Protein AF-M7WR81-F1 (afdb_monomer_lite)

Secondary structure (DSSP, 8-state):
---------------------PPPP------TT-----TTTTTTS-GGGG-PPP-TT--SHHHHHHTT-SS-GGGHHHH-SHHHHHH--TTHHHHTT--HHHHHHHHHHHHHHHTT--HHHH--PPPPPPSS-SSSTTEETTEE---

pLDDT: mean 78.16, std 17.4, range [37.59, 96.06]

Structure (mmCIF, N/CA/C/O backbone):
data_AF-M7WR81-F1
#
_entry.id   AF-M7WR81-F1
#
loop_
_atom_site.group_PDB
_atom_site.id
_atom_site.type_symbol
_atom_site.label_atom_id
_atom_site.label_alt_id
_atom_site.label_comp_id
_atom_site.label_asym_id
_atom_site.label_entity_id
_atom_site.label_seq_id
_atom_site.pdbx_PDB_ins_code
_atom_site.Cartn_x
_atom_site.Cartn_y
_atom_site.Cartn_z
_atom_site.occupancy
_atom_site.B_iso_or_equiv
_atom_site.auth_seq_id
_atom_site.auth_comp_id
_atom_site.auth_asym_id
_atom_site.auth_atom_id
_atom_site.pdbx_PDB_model_num
ATOM 1 N N . MET A 1 1 ? -76.297 39.754 9.893 1.00 45.72 1 MET A N 1
ATOM 2 C CA . MET A 1 1 ? -74.830 39.954 9.851 1.00 45.72 1 MET A CA 1
ATOM 3 C C . MET A 1 1 ? -74.525 40.780 8.614 1.00 45.72 1 MET A C 1
ATOM 5 O O . MET A 1 1 ? -74.555 40.266 7.505 1.00 45.72 1 MET A O 1
ATOM 9 N N . ASN A 1 2 ? -74.408 42.090 8.825 1.00 42.16 2 ASN A N 1
ATOM 10 C CA . ASN A 1 2 ? -74.447 43.131 7.801 1.00 42.16 2 ASN A CA 1
ATOM 11 C C . ASN A 1 2 ? -73.058 43.351 7.190 1.00 42.16 2 ASN A C 1
ATOM 13 O O . ASN A 1 2 ? -72.108 43.614 7.925 1.00 42.16 2 ASN A O 1
ATOM 17 N N . ARG A 1 3 ? -72.946 43.299 5.857 1.00 43.62 3 ARG A N 1
ATOM 18 C CA . ARG A 1 3 ? -71.785 43.834 5.133 1.00 43.62 3 ARG A CA 1
ATOM 19 C C . ARG A 1 3 ? -72.007 45.325 4.898 1.00 43.62 3 ARG A C 1
ATOM 21 O O . ARG A 1 3 ? -72.773 45.712 4.024 1.00 43.62 3 ARG A O 1
ATOM 28 N N . LEU A 1 4 ? -71.338 46.142 5.701 1.00 48.16 4 LEU A N 1
ATOM 29 C CA . LEU A 1 4 ? -71.116 47.558 5.435 1.00 48.16 4 LEU A CA 1
ATOM 30 C C . LEU A 1 4 ? -69.703 47.704 4.870 1.00 48.16 4 LEU A C 1
ATOM 32 O O . LEU A 1 4 ? -68.773 47.231 5.515 1.00 48.16 4 LEU A O 1
ATOM 36 N N . GLN A 1 5 ? -69.552 48.363 3.717 1.00 54.19 5 GLN A N 1
ATOM 37 C CA . GLN A 1 5 ? -68.577 49.449 3.510 1.00 54.19 5 GLN A CA 1
ATOM 38 C C . GLN A 1 5 ? -68.619 49.985 2.067 1.00 54.19 5 GLN A C 1
ATOM 40 O O . GLN A 1 5 ? -68.142 49.357 1.132 1.00 54.19 5 GLN A O 1
ATOM 45 N N . ALA A 1 6 ? -69.293 51.132 1.967 1.00 53.34 6 ALA A N 1
ATOM 46 C CA . ALA A 1 6 ? -68.884 52.441 1.445 1.00 53.34 6 ALA A CA 1
ATOM 47 C C . ALA A 1 6 ? -68.219 52.644 0.055 1.00 53.34 6 ALA A C 1
ATOM 49 O O . ALA A 1 6 ? -67.469 51.798 -0.423 1.00 53.34 6 ALA A O 1
ATOM 50 N N . PRO A 1 7 ? -68.457 53.825 -0.568 1.00 61.62 7 PRO A N 1
ATOM 51 C CA . PRO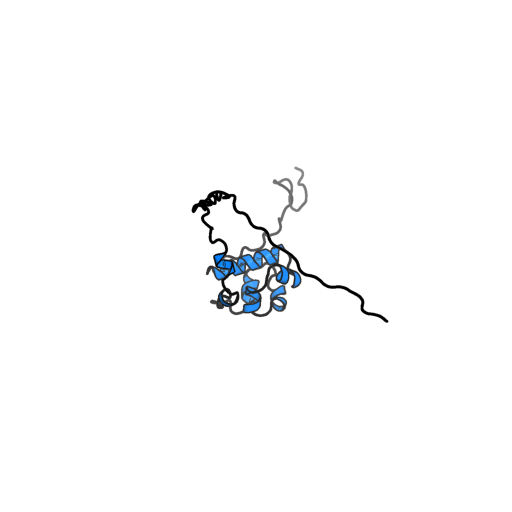 A 1 7 ? -68.147 54.129 -1.964 1.00 61.62 7 PRO A CA 1
ATOM 52 C C . PRO A 1 7 ? -67.068 55.226 -2.145 1.00 61.62 7 PRO A C 1
ATOM 54 O O . PRO A 1 7 ? -66.532 55.770 -1.184 1.00 61.62 7 PRO A O 1
ATOM 57 N N . CYS A 1 8 ? -66.886 55.607 -3.415 1.00 37.59 8 CYS A N 1
ATOM 58 C CA . CYS A 1 8 ? -66.440 56.912 -3.926 1.00 37.59 8 CYS A CA 1
ATOM 59 C C . CYS A 1 8 ? -64.966 57.089 -4.339 1.00 37.59 8 CYS A C 1
ATOM 61 O O . CYS A 1 8 ? -64.032 57.188 -3.552 1.00 37.59 8 CYS A O 1
ATOM 63 N N . THR A 1 9 ? -64.845 57.240 -5.658 1.00 52.03 9 THR A N 1
ATOM 64 C CA . THR A 1 9 ? -63.852 57.965 -6.458 1.00 52.03 9 THR A CA 1
ATOM 65 C C . THR A 1 9 ? -63.487 59.349 -5.908 1.00 52.03 9 THR A C 1
ATOM 67 O O . THR A 1 9 ? -64.377 60.014 -5.387 1.00 52.03 9 THR A O 1
ATOM 70 N N . CYS A 1 10 ? -62.255 59.829 -6.161 1.00 38.47 10 CYS A N 1
ATOM 71 C CA . CYS A 1 10 ? -61.965 61.112 -6.841 1.00 38.47 10 CYS A CA 1
ATOM 72 C C . CYS A 1 10 ? -60.454 61.462 -6.921 1.00 38.47 10 CYS A C 1
ATOM 74 O O . CYS A 1 10 ? -59.745 61.442 -5.926 1.00 38.47 10 CYS A O 1
ATOM 76 N N . LEU A 1 11 ? -60.062 61.897 -8.130 1.00 48.34 11 LEU A N 1
ATOM 77 C CA . LEU A 1 11 ? -59.127 62.981 -8.505 1.00 48.34 11 LEU A CA 1
ATOM 78 C C . LEU A 1 11 ? -57.583 62.905 -8.328 1.00 48.34 11 LEU A C 1
ATOM 80 O O . LEU A 1 11 ? -57.024 63.137 -7.266 1.00 48.34 11 LEU A O 1
ATOM 84 N N . ARG A 1 12 ? -56.924 62.750 -9.495 1.00 45.72 12 ARG A N 1
ATOM 85 C CA . ARG A 1 12 ? -55.932 63.635 -10.177 1.00 45.72 12 ARG A CA 1
ATOM 86 C C . ARG A 1 12 ? -55.051 64.620 -9.373 1.00 45.72 12 ARG A C 1
ATOM 88 O O . ARG A 1 12 ? -55.576 65.559 -8.794 1.00 45.72 12 ARG A O 1
ATOM 95 N N . ALA A 1 13 ? -53.734 64.565 -9.640 1.00 44.75 13 ALA A N 1
ATOM 96 C CA . ALA A 1 13 ? -52.881 65.610 -10.276 1.00 44.75 13 ALA A CA 1
ATOM 97 C C . ALA A 1 13 ? -51.399 65.139 -10.231 1.00 44.75 13 ALA A C 1
ATOM 99 O O . ALA A 1 13 ? -50.909 64.782 -9.170 1.00 44.75 13 ALA A O 1
ATOM 100 N N . ALA A 1 14 ? -50.728 64.828 -11.347 1.00 48.81 14 ALA A N 1
ATOM 101 C CA . ALA A 1 14 ? -49.929 65.715 -12.212 1.00 48.81 14 ALA A CA 1
ATOM 102 C C . ALA A 1 14 ? -48.738 66.428 -11.520 1.00 48.81 14 ALA A C 1
ATOM 104 O O . ALA A 1 14 ? -48.961 67.380 -10.785 1.00 48.81 14 ALA A O 1
ATOM 105 N N . LEU A 1 15 ? -47.494 66.009 -11.833 1.00 51.34 15 LEU A N 1
ATOM 106 C CA . LEU A 1 15 ? -46.372 66.817 -12.377 1.00 51.34 15 LEU A CA 1
ATOM 107 C C . LEU A 1 15 ? -44.989 66.149 -12.153 1.00 51.34 15 LEU A C 1
ATOM 109 O O . LEU A 1 15 ? -44.693 65.564 -11.119 1.00 51.34 15 LEU A O 1
ATOM 113 N N . THR A 1 16 ? -44.180 66.226 -13.208 1.00 57.72 16 THR A N 1
ATOM 114 C CA . THR A 1 16 ? -42.830 65.689 -13.492 1.00 57.72 16 THR A CA 1
ATOM 115 C C . THR A 1 16 ? -41.690 66.441 -12.756 1.00 57.72 16 THR A C 1
ATOM 117 O O . THR A 1 16 ? -41.976 67.403 -12.054 1.00 57.72 16 THR A O 1
ATOM 120 N N . PRO A 1 17 ? -40.393 66.259 -13.098 1.00 55.00 17 PRO A N 1
ATOM 121 C CA . PRO A 1 17 ? -39.523 65.076 -13.043 1.00 55.00 17 PRO A CA 1
ATOM 122 C C . PRO A 1 17 ? -38.233 65.380 -12.229 1.00 55.00 17 PRO A C 1
ATOM 124 O O . PRO A 1 17 ? -37.890 66.536 -11.987 1.00 55.00 17 PRO A O 1
ATOM 127 N N . ARG A 1 18 ? -37.414 64.379 -11.877 1.00 46.91 18 ARG A N 1
ATOM 128 C CA . ARG A 1 18 ? -35.996 64.653 -11.572 1.00 46.91 18 ARG A CA 1
ATOM 129 C C . ARG A 1 18 ? -35.113 63.512 -12.051 1.00 46.91 18 ARG A C 1
ATOM 131 O O . ARG A 1 18 ? -35.120 62.420 -11.496 1.00 46.91 18 ARG A O 1
ATOM 138 N N . ALA A 1 19 ? -34.394 63.805 -13.130 1.00 56.12 19 ALA A N 1
ATOM 139 C CA . ALA A 1 19 ? -33.379 62.965 -13.733 1.00 56.12 19 ALA A CA 1
ATOM 140 C C . ALA A 1 19 ? -32.357 62.521 -12.675 1.00 56.12 19 ALA A C 1
ATOM 142 O O . ALA A 1 19 ? -31.547 63.317 -12.199 1.00 56.12 19 ALA A O 1
ATOM 143 N N . ALA A 1 20 ? -32.410 61.245 -12.301 1.00 54.06 20 ALA A N 1
ATOM 144 C CA . ALA A 1 20 ? -31.333 60.593 -11.582 1.00 54.06 20 ALA A CA 1
ATOM 145 C C . ALA A 1 20 ? -30.300 60.161 -12.624 1.00 54.06 20 ALA A C 1
ATOM 147 O O . ALA A 1 20 ? -30.503 59.194 -13.357 1.00 54.06 20 ALA A O 1
ATOM 148 N N . LEU A 1 21 ? -29.214 60.925 -12.722 1.00 56.66 21 LEU A N 1
ATOM 149 C CA . LEU A 1 21 ? -28.023 60.533 -13.464 1.00 56.66 21 LEU A CA 1
ATOM 150 C C . LEU A 1 21 ? -27.560 59.172 -12.933 1.00 56.66 21 LEU A C 1
ATOM 152 O O . LEU A 1 21 ? -27.126 59.046 -11.786 1.00 56.66 21 LEU A O 1
ATOM 156 N N . ALA A 1 22 ? -27.713 58.146 -13.766 1.00 55.66 22 ALA A N 1
ATOM 157 C CA . ALA A 1 22 ? -27.217 56.812 -13.500 1.00 55.66 22 ALA A CA 1
ATOM 158 C C . ALA A 1 22 ? -25.697 56.883 -13.307 1.00 55.66 22 ALA A C 1
ATOM 160 O O . ALA A 1 22 ? -24.960 57.312 -14.196 1.00 55.66 22 ALA A O 1
ATOM 161 N N . ARG A 1 23 ? -25.232 56.471 -12.123 1.00 58.25 23 ARG A N 1
ATOM 162 C CA . ARG A 1 23 ? -23.811 56.218 -11.864 1.00 58.25 23 ARG A CA 1
ATOM 163 C C . ARG A 1 23 ? -23.343 55.191 -12.901 1.00 58.25 23 ARG A C 1
ATOM 165 O O . ARG A 1 23 ? -23.988 54.143 -12.998 1.00 58.25 23 ARG A O 1
ATOM 172 N N . PRO A 1 24 ? -22.265 55.440 -13.661 1.00 55.47 24 PRO A N 1
ATOM 173 C CA . PRO A 1 24 ? -21.724 54.411 -14.528 1.00 55.47 24 PRO A CA 1
ATOM 174 C C . PRO A 1 24 ? -21.333 53.225 -13.647 1.00 55.47 24 PRO A C 1
ATOM 176 O O . PRO A 1 24 ? -20.616 53.379 -12.654 1.00 55.47 24 PRO A O 1
ATOM 179 N N . ALA A 1 25 ? -21.875 52.055 -13.982 1.00 58.88 25 ALA A N 1
ATOM 180 C CA . ALA A 1 25 ? -21.467 50.795 -13.397 1.00 58.88 25 ALA A CA 1
ATOM 181 C C . ALA A 1 25 ? -19.945 50.706 -13.523 1.00 58.88 25 ALA A C 1
ATOM 183 O O . ALA A 1 25 ? -19.407 50.747 -14.630 1.00 58.88 25 ALA A O 1
ATOM 184 N N . ALA A 1 26 ? -19.251 50.642 -12.387 1.00 55.44 26 ALA A N 1
ATOM 185 C CA . ALA A 1 26 ? -17.837 50.331 -12.372 1.00 55.44 26 ALA A CA 1
ATOM 186 C C . ALA A 1 26 ? -17.675 48.977 -13.070 1.00 55.44 26 ALA A C 1
ATOM 188 O O . ALA A 1 26 ? -18.078 47.944 -12.533 1.00 55.44 26 ALA A O 1
ATOM 189 N N . ALA A 1 27 ? -17.155 48.998 -14.296 1.00 57.25 27 ALA A N 1
ATOM 190 C CA . ALA A 1 27 ? -16.755 47.801 -15.001 1.00 57.25 27 ALA A CA 1
ATOM 191 C C . ALA A 1 27 ? -15.727 47.097 -14.113 1.00 57.25 27 ALA A C 1
ATOM 193 O O . ALA A 1 27 ? -14.615 47.587 -13.914 1.00 57.25 27 ALA A O 1
ATOM 194 N N . SER A 1 28 ? -16.139 45.982 -13.511 1.00 57.88 28 SER A N 1
ATOM 195 C CA . SER A 1 28 ? -15.236 45.083 -12.814 1.00 57.88 28 SER A CA 1
ATOM 196 C C . SER A 1 28 ? -14.269 44.557 -13.866 1.00 57.88 28 SER A C 1
ATOM 198 O O . SER A 1 28 ? -14.629 43.729 -14.701 1.00 57.88 28 SER A O 1
ATOM 200 N N . ILE A 1 29 ? -13.058 45.111 -13.881 1.00 56.69 29 ILE A N 1
ATOM 201 C CA . ILE A 1 29 ? -11.953 44.610 -14.687 1.00 56.69 29 ILE A CA 1
ATOM 202 C C . ILE A 1 29 ? -11.588 43.270 -14.052 1.00 56.69 29 ILE A C 1
ATOM 204 O O . ILE A 1 29 ? -10.794 43.197 -13.114 1.00 56.69 29 ILE A O 1
ATOM 208 N N . ALA A 1 30 ? -12.269 42.212 -14.493 1.00 60.09 30 ALA A N 1
ATOM 209 C CA . ALA A 1 30 ? -11.964 40.848 -14.119 1.00 60.09 30 ALA A CA 1
ATOM 210 C C . ALA A 1 30 ? -10.525 40.584 -14.557 1.00 60.09 30 ALA A C 1
ATOM 212 O O . ALA A 1 30 ? -10.229 40.453 -15.741 1.00 60.09 30 ALA A O 1
ATOM 213 N N . ASN A 1 31 ? -9.624 40.596 -13.581 1.00 59.47 31 ASN A N 1
ATOM 214 C CA . ASN A 1 31 ? -8.202 40.427 -13.792 1.00 59.47 31 ASN A CA 1
ATOM 215 C C . ASN A 1 31 ? -7.983 39.029 -14.412 1.00 59.47 31 ASN A C 1
ATOM 217 O O . ASN A 1 31 ? -8.231 38.030 -13.727 1.00 59.47 31 ASN A O 1
ATOM 221 N N . PRO A 1 32 ? -7.532 38.900 -15.677 1.00 55.62 32 PRO A N 1
ATOM 222 C CA . PRO A 1 32 ? -7.398 37.603 -16.354 1.00 55.62 32 PRO A CA 1
ATOM 223 C C . PRO A 1 32 ? -6.246 36.756 -15.787 1.00 55.62 32 PRO A C 1
ATOM 225 O O . PRO A 1 32 ? -5.939 35.677 -16.288 1.00 55.62 32 PRO A O 1
ATOM 228 N N . TRP A 1 33 ? -5.605 37.236 -14.720 1.00 58.62 33 TRP A N 1
ATOM 229 C CA . TRP A 1 33 ? -4.439 36.634 -14.097 1.00 58.62 33 TRP A CA 1
ATOM 230 C C . TRP A 1 33 ? -4.750 35.774 -12.867 1.00 58.62 33 TRP A C 1
ATOM 232 O O . TRP A 1 33 ? -3.844 35.339 -12.161 1.00 58.62 33 TRP A O 1
ATOM 242 N N . ILE A 1 34 ? -6.017 35.432 -12.629 1.00 60.31 34 ILE A N 1
ATOM 243 C CA . ILE A 1 34 ? -6.322 34.234 -11.841 1.00 60.31 34 ILE A CA 1
ATOM 244 C C . ILE A 1 34 ? -6.315 33.065 -12.820 1.00 60.31 34 ILE A C 1
ATOM 246 O O . ILE A 1 34 ? -7.351 32.591 -13.283 1.00 60.31 34 ILE A O 1
ATOM 250 N N . SER A 1 35 ? -5.103 32.619 -13.152 1.00 61.69 35 SER A N 1
ATOM 251 C CA . SER A 1 35 ? -4.877 31.317 -13.765 1.00 61.69 35 SER A CA 1
ATOM 252 C C . SER A 1 35 ? -5.504 30.273 -12.841 1.00 61.69 35 SER A C 1
ATOM 254 O O . SER A 1 35 ? -4.942 29.919 -11.799 1.00 61.69 35 SER A O 1
ATOM 256 N N . ARG A 1 36 ? -6.726 29.833 -13.170 1.00 60.16 36 ARG A N 1
ATOM 257 C CA . ARG A 1 36 ? -7.360 28.679 -12.535 1.00 60.16 36 ARG A CA 1
ATOM 258 C C . ARG A 1 36 ? -6.457 27.492 -12.835 1.00 60.16 36 ARG A C 1
ATOM 260 O O . ARG A 1 36 ? -6.570 26.879 -13.891 1.00 60.16 36 ARG A O 1
ATOM 267 N N . ARG A 1 37 ? -5.533 27.174 -11.925 1.00 58.81 37 ARG A N 1
ATOM 268 C CA . ARG A 1 37 ? -4.790 25.916 -11.993 1.00 58.81 37 ARG A CA 1
ATOM 269 C C . ARG A 1 37 ? -5.837 24.807 -12.026 1.00 58.81 37 ARG A C 1
ATOM 271 O O . ARG A 1 37 ? -6.574 24.631 -11.057 1.00 58.81 37 ARG A O 1
ATOM 278 N N . ALA A 1 38 ? -5.924 24.082 -13.135 1.00 59.28 38 ALA A N 1
ATOM 279 C CA . ALA A 1 38 ? -6.811 22.936 -13.301 1.00 59.28 38 ALA A CA 1
ATOM 280 C C . ALA A 1 38 ? -6.306 21.731 -12.480 1.00 59.28 38 ALA A C 1
ATOM 282 O O . ALA A 1 38 ? -6.080 20.647 -13.005 1.00 59.28 38 ALA A O 1
ATOM 283 N N . LEU A 1 39 ? -6.109 21.911 -11.171 1.00 55.66 39 LEU A N 1
ATOM 284 C CA . LEU A 1 39 ? -5.617 20.876 -10.253 1.00 55.66 39 LEU A CA 1
ATOM 285 C C . LEU A 1 39 ? -6.685 19.818 -9.929 1.00 55.66 39 LEU A C 1
ATOM 287 O O . LEU A 1 39 ? -6.380 18.824 -9.282 1.00 55.66 39 LEU A O 1
ATOM 291 N N . HIS A 1 40 ? -7.920 19.999 -10.406 1.00 54.38 40 HIS A N 1
ATOM 292 C CA . HIS A 1 40 ? -9.033 19.072 -10.185 1.00 54.38 40 HIS A CA 1
ATOM 293 C C . HIS A 1 40 ? -9.417 18.241 -11.420 1.00 54.38 40 HIS A C 1
ATOM 295 O O . HIS A 1 40 ? -10.378 17.480 -11.353 1.00 54.38 40 HIS A O 1
ATOM 301 N N . ALA A 1 41 ? -8.665 18.314 -12.526 1.00 54.66 41 ALA A N 1
ATOM 302 C CA . ALA A 1 41 ? -8.971 17.548 -13.742 1.00 54.66 41 ALA A CA 1
ATOM 303 C C . ALA A 1 41 ? -8.950 16.018 -13.526 1.00 54.66 41 ALA A C 1
ATOM 305 O O . ALA A 1 41 ? -9.685 15.291 -14.182 1.00 54.66 41 ALA A O 1
ATOM 306 N N . GLN A 1 42 ? -8.162 15.516 -12.569 1.00 56.34 42 GLN A N 1
ATOM 307 C CA . GLN A 1 42 ? -8.146 14.086 -12.236 1.00 56.34 42 GLN A CA 1
ATOM 308 C C . GLN A 1 42 ? -9.347 13.643 -11.389 1.00 56.34 42 GLN A C 1
ATOM 310 O O . GLN A 1 42 ? -9.670 12.459 -11.370 1.00 56.34 42 GLN A O 1
ATOM 315 N N . ALA A 1 43 ? -10.029 14.568 -10.705 1.00 57.84 43 ALA A N 1
ATOM 316 C CA . ALA A 1 43 ? -11.189 14.243 -9.880 1.00 57.84 43 ALA A CA 1
ATOM 317 C C . ALA A 1 43 ? -12.447 13.960 -10.719 1.00 57.84 43 ALA A C 1
ATOM 319 O O . ALA A 1 43 ? -13.301 13.208 -10.261 1.00 57.84 43 ALA A O 1
ATOM 320 N N . SER A 1 44 ? -12.537 14.497 -11.943 1.00 61.41 44 SER A N 1
ATOM 321 C CA . SER A 1 44 ? -13.683 14.300 -12.843 1.00 61.41 44 SER A CA 1
ATOM 322 C C . SER A 1 44 ? -13.624 13.013 -13.672 1.00 61.41 44 SER A C 1
ATOM 324 O O . SER A 1 44 ? -14.587 12.698 -14.366 1.00 61.41 44 SER A O 1
ATOM 326 N N . VAL A 1 45 ? -12.521 12.255 -13.618 1.00 65.94 45 VAL A N 1
ATOM 327 C CA . VAL A 1 45 ? -12.432 10.965 -14.316 1.00 65.94 45 VAL A CA 1
ATOM 328 C C . VAL A 1 45 ? -13.301 9.946 -13.567 1.00 65.94 45 VAL A C 1
ATOM 330 O O . VAL A 1 45 ? -13.039 9.739 -12.374 1.00 65.94 45 VAL A O 1
ATOM 333 N N . PRO A 1 46 ? -14.299 9.310 -14.217 1.00 66.06 46 PRO A N 1
ATOM 334 C CA . PRO A 1 46 ? -15.153 8.310 -13.576 1.00 66.06 46 PRO A CA 1
ATOM 335 C C . PRO A 1 46 ? -14.309 7.158 -13.018 1.00 66.06 46 PRO A C 1
ATOM 337 O O . PRO A 1 46 ? -13.291 6.794 -13.612 1.00 66.06 46 PRO A O 1
ATOM 340 N N . HIS A 1 47 ? -14.696 6.621 -11.857 1.00 63.34 47 HIS A N 1
ATOM 341 C CA . HIS A 1 47 ? -13.881 5.649 -11.114 1.00 63.34 47 HIS A CA 1
ATOM 342 C C . HIS A 1 47 ? -13.604 4.372 -11.921 1.00 63.34 47 HIS A C 1
ATOM 344 O O . HIS A 1 47 ? -12.512 3.822 -11.816 1.00 63.34 47 HIS A O 1
ATOM 350 N N . GLU A 1 48 ? -14.535 3.974 -12.788 1.00 66.50 48 GLU A N 1
ATOM 351 C CA . GLU A 1 48 ? -14.418 2.834 -13.705 1.00 66.50 48 GLU A CA 1
ATOM 352 C C . GLU A 1 48 ? -13.187 2.957 -14.612 1.00 66.50 48 GLU A C 1
ATOM 354 O O . GLU A 1 48 ? -12.410 2.021 -14.757 1.00 66.50 48 GLU A O 1
ATOM 359 N N . ARG A 1 49 ? -12.909 4.162 -15.131 1.00 64.88 49 ARG A N 1
ATOM 360 C CA . ARG A 1 49 ? -11.718 4.426 -15.959 1.00 64.88 49 ARG A CA 1
ATOM 361 C C . ARG A 1 49 ? -10.413 4.454 -15.158 1.00 64.88 49 ARG A C 1
ATOM 363 O O . ARG A 1 49 ? -9.343 4.591 -15.745 1.00 64.88 49 ARG A O 1
ATOM 370 N N . ARG A 1 50 ? -10.478 4.388 -13.824 1.00 76.75 50 ARG A N 1
ATOM 371 C CA . ARG A 1 50 ? -9.304 4.359 -12.935 1.00 76.75 50 ARG A CA 1
ATOM 372 C C . ARG A 1 50 ? -8.922 2.947 -12.510 1.00 76.75 50 ARG A C 1
ATOM 374 O O . ARG A 1 50 ? -7.917 2.810 -11.802 1.00 76.75 50 ARG A O 1
ATOM 381 N N . VAL A 1 51 ? -9.712 1.934 -12.865 1.00 90.06 51 VAL A N 1
ATOM 382 C CA . VAL A 1 51 ? -9.387 0.537 -12.583 1.00 90.06 51 VAL A CA 1
ATOM 383 C C . VAL A 1 51 ? -8.470 0.039 -13.703 1.00 90.06 51 VAL A C 1
ATOM 385 O O . VAL A 1 51 ? -8.892 -0.038 -14.853 1.00 90.06 51 VAL A O 1
ATOM 388 N N . PRO A 1 52 ? -7.188 -0.229 -13.410 1.00 90.25 52 PRO A N 1
ATOM 389 C CA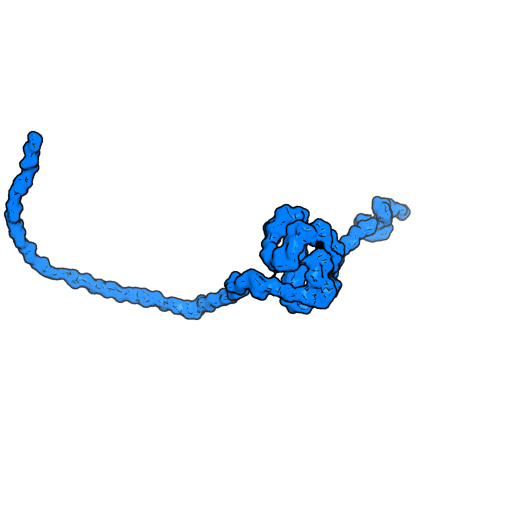 . PRO A 1 52 ? -6.272 -0.764 -14.402 1.00 90.25 52 PRO A CA 1
ATOM 390 C C . PRO A 1 52 ? -6.560 -2.245 -14.643 1.00 90.25 52 PRO A C 1
ATOM 392 O O . PRO A 1 52 ? -6.889 -2.982 -13.710 1.00 90.25 52 PRO A O 1
ATOM 395 N N . GLU A 1 53 ? -6.345 -2.697 -15.874 1.00 90.06 53 GLU A N 1
ATOM 396 C CA . GLU A 1 53 ? -6.402 -4.122 -16.186 1.00 90.06 53 GLU A CA 1
ATOM 397 C C . GLU A 1 53 ? -5.335 -4.906 -15.386 1.00 90.06 53 GLU A C 1
ATOM 399 O O . GLU A 1 53 ? -4.246 -4.379 -15.087 1.00 90.06 53 GLU A O 1
ATOM 404 N N . PRO A 1 54 ? -5.622 -6.162 -15.005 1.00 91.00 54 PRO A N 1
ATOM 405 C CA . PRO A 1 54 ? -4.634 -7.045 -14.399 1.00 91.00 54 PRO A CA 1
ATOM 406 C C . PRO A 1 54 ? -3.480 -7.317 -15.377 1.00 91.00 54 PRO A C 1
ATOM 408 O O . PRO A 1 54 ? -3.700 -7.649 -16.540 1.00 91.00 54 PRO A O 1
ATOM 411 N N . ARG A 1 55 ? -2.230 -7.164 -14.928 1.00 89.81 55 ARG A N 1
ATOM 412 C CA . ARG A 1 55 ? -1.026 -7.290 -15.766 1.00 89.81 55 ARG A CA 1
ATOM 413 C C . ARG A 1 55 ? -0.074 -8.321 -15.188 1.00 89.81 55 ARG A C 1
ATOM 415 O O . ARG A 1 55 ? 0.231 -8.293 -13.996 1.00 89.81 55 ARG A O 1
ATOM 422 N N . GLY A 1 56 ? 0.462 -9.161 -16.072 1.00 87.00 56 GLY A N 1
ATOM 423 C CA . GLY A 1 56 ? 1.430 -10.195 -15.718 1.00 87.00 56 GLY A CA 1
ATOM 424 C C . GLY A 1 56 ? 0.859 -11.173 -14.695 1.00 87.00 56 GLY A C 1
ATOM 425 O O . GLY A 1 56 ? -0.244 -11.690 -14.872 1.00 87.00 56 GLY A O 1
ATOM 426 N N . ASP A 1 57 ? 1.608 -11.380 -13.615 1.00 85.81 57 ASP A N 1
ATOM 427 C CA . ASP A 1 57 ? 1.274 -12.337 -12.556 1.00 85.81 57 ASP A CA 1
ATOM 428 C C . ASP A 1 57 ? 0.183 -11.825 -11.597 1.00 85.81 57 ASP A C 1
ATOM 430 O O . ASP A 1 57 ? -0.331 -12.581 -10.774 1.00 85.81 57 ASP A O 1
ATOM 434 N N . PHE A 1 58 ? -0.201 -10.547 -11.698 1.00 88.75 58 PHE A N 1
ATOM 435 C CA . PHE A 1 58 ? -1.145 -9.898 -10.786 1.00 88.75 58 PHE A CA 1
ATOM 436 C C . PHE A 1 58 ? -2.581 -9.970 -11.301 1.00 88.75 58 PHE A C 1
ATOM 438 O O . PHE A 1 58 ? -3.166 -8.939 -11.628 1.00 88.75 58 PHE A O 1
ATOM 445 N N . LYS A 1 59 ? -3.137 -11.182 -11.407 1.00 87.81 59 LYS A N 1
ATOM 446 C CA . LYS A 1 59 ? -4.548 -11.392 -11.788 1.00 87.81 59 LYS A CA 1
ATOM 447 C C . LYS A 1 59 ? -5.501 -11.215 -10.610 1.00 87.81 59 LYS A C 1
ATOM 449 O O . LYS A 1 59 ? -6.568 -10.631 -10.762 1.00 87.81 59 LYS A O 1
ATOM 454 N N . ASP A 1 60 ? -5.066 -11.667 -9.438 1.00 91.44 60 ASP A N 1
ATOM 455 C CA . ASP A 1 60 ? -5.879 -11.674 -8.227 1.00 91.44 60 ASP A CA 1
ATOM 456 C C . ASP A 1 60 ? -5.465 -10.556 -7.263 1.00 91.44 60 ASP A C 1
ATOM 458 O O . ASP A 1 60 ? -4.268 -10.276 -7.118 1.00 91.44 60 ASP A O 1
ATOM 462 N N . PRO A 1 61 ? -6.404 -9.959 -6.508 1.00 92.94 61 PRO A N 1
ATOM 463 C CA . PRO A 1 61 ? -6.073 -8.950 -5.502 1.00 92.94 61 PRO A CA 1
ATOM 464 C C . PRO A 1 61 ? -5.126 -9.505 -4.426 1.00 92.94 61 PRO A C 1
ATOM 466 O O . PRO A 1 61 ? -4.221 -8.803 -3.972 1.00 92.94 61 PRO A O 1
ATOM 469 N N . VAL A 1 62 ? -5.264 -10.791 -4.081 1.00 93.75 62 VAL A N 1
ATOM 470 C CA . VAL A 1 62 ? -4.374 -11.505 -3.149 1.00 93.75 62 VAL A CA 1
ATOM 471 C C . VAL A 1 62 ? -2.926 -11.459 -3.639 1.00 93.75 62 VAL A C 1
ATOM 473 O O . VAL A 1 62 ? -2.027 -11.103 -2.878 1.00 93.75 62 VAL A O 1
ATOM 476 N N . SER A 1 63 ? -2.706 -11.762 -4.924 1.00 92.88 63 SER A N 1
ATOM 477 C CA . SER A 1 63 ? -1.370 -11.797 -5.526 1.00 92.88 63 SER A CA 1
ATOM 478 C C . SER A 1 63 ? -0.689 -10.427 -5.476 1.00 92.88 63 SER A C 1
ATOM 480 O O . SER A 1 63 ? 0.487 -10.336 -5.130 1.00 92.88 63 SER A O 1
ATOM 482 N N . LEU A 1 64 ? -1.438 -9.346 -5.720 1.00 93.44 64 LEU A N 1
ATOM 483 C CA . LEU A 1 64 ? -0.922 -7.980 -5.668 1.00 93.44 64 LEU A CA 1
ATOM 484 C C . LEU A 1 64 ? -0.562 -7.555 -4.238 1.00 93.44 64 LEU A C 1
ATOM 486 O O . LEU A 1 64 ? 0.472 -6.923 -4.013 1.00 93.44 64 LEU A O 1
ATOM 490 N N . LEU A 1 65 ? -1.406 -7.893 -3.261 1.00 93.44 65 LEU A N 1
ATOM 491 C CA . LEU A 1 65 ? -1.204 -7.516 -1.862 1.00 93.44 65 LEU A CA 1
ATOM 492 C C . LEU A 1 65 ? -0.065 -8.310 -1.205 1.00 93.44 65 LEU A C 1
ATOM 494 O O . LEU A 1 65 ? 0.732 -7.722 -0.461 1.00 93.44 65 LEU A O 1
ATOM 498 N N . ALA A 1 66 ? 0.078 -9.596 -1.536 1.00 93.81 66 ALA A N 1
ATOM 499 C CA . ALA A 1 66 ? 1.133 -10.473 -1.023 1.00 93.81 66 ALA A CA 1
ATOM 500 C C . ALA A 1 66 ? 2.550 -9.962 -1.350 1.00 93.81 66 ALA A C 1
ATOM 502 O O . ALA A 1 66 ? 3.479 -10.102 -0.551 1.00 93.81 66 ALA A O 1
ATOM 503 N N . VAL A 1 67 ? 2.718 -9.276 -2.485 1.00 94.00 67 VAL A N 1
ATOM 504 C CA . VAL A 1 67 ? 3.997 -8.676 -2.905 1.00 94.00 67 VAL A CA 1
ATOM 505 C C . VAL A 1 67 ? 4.569 -7.706 -1.869 1.00 94.00 67 VAL A C 1
ATOM 507 O O . VAL A 1 67 ? 5.786 -7.587 -1.724 1.00 94.00 67 VAL A O 1
ATOM 510 N N . SER A 1 68 ? 3.705 -7.018 -1.121 1.00 87.75 68 SER A N 1
ATOM 511 C CA . SER A 1 68 ? 4.126 -6.014 -0.143 1.00 87.75 68 SER A CA 1
ATOM 512 C C . SER A 1 68 ? 4.922 -6.584 1.037 1.00 87.75 68 SER A C 1
ATOM 514 O O . SER A 1 68 ? 5.653 -5.827 1.683 1.00 87.75 68 SER A O 1
ATOM 516 N N . LYS A 1 69 ? 4.779 -7.886 1.340 1.00 88.50 69 LYS A N 1
ATOM 517 C CA . LYS A 1 69 ? 5.352 -8.568 2.521 1.00 88.50 69 LYS A CA 1
ATOM 518 C C . LYS A 1 69 ? 5.065 -7.841 3.846 1.00 88.50 69 LYS A C 1
ATOM 520 O O . LYS A 1 69 ? 5.899 -7.826 4.753 1.00 88.50 69 LYS A O 1
ATOM 525 N N . ARG A 1 70 ? 3.917 -7.161 3.944 1.00 89.31 70 ARG A N 1
ATOM 526 C CA . ARG A 1 70 ? 3.491 -6.353 5.107 1.00 89.31 70 ARG A CA 1
ATOM 527 C C . ARG A 1 70 ? 2.229 -6.897 5.788 1.00 89.31 70 ARG A C 1
ATOM 529 O O . ARG A 1 70 ? 1.603 -6.150 6.546 1.00 89.31 70 ARG A O 1
ATOM 536 N N . GLY A 1 71 ? 1.865 -8.153 5.519 1.00 90.00 71 GLY A N 1
ATOM 537 C CA . GLY A 1 71 ? 0.636 -8.759 6.030 1.00 90.00 71 GLY A CA 1
ATOM 538 C C . GLY A 1 71 ? -0.602 -8.103 5.426 1.00 90.00 71 GLY A C 1
ATOM 539 O O . GLY A 1 71 ? -1.519 -7.752 6.156 1.00 90.00 71 GLY A O 1
ATOM 540 N N . LEU A 1 72 ? -0.587 -7.795 4.124 1.00 91.94 72 LEU A N 1
ATOM 541 C CA . LEU A 1 72 ? -1.761 -7.239 3.432 1.00 91.94 72 LEU A CA 1
ATOM 542 C C . LEU A 1 72 ? -2.655 -8.339 2.850 1.00 91.94 72 LEU A C 1
ATOM 544 O O . LEU A 1 72 ? -3.846 -8.121 2.653 1.00 91.94 72 LEU A O 1
ATOM 548 N N . GLU A 1 73 ? -2.076 -9.509 2.608 1.00 91.75 73 GLU A N 1
ATOM 549 C CA . GLU A 1 73 ? -2.716 -10.730 2.134 1.00 91.75 73 GLU A CA 1
ATOM 550 C C . GLU A 1 73 ? -3.895 -11.167 3.020 1.00 91.75 73 GLU A C 1
ATOM 552 O O . GLU A 1 73 ? -4.925 -11.579 2.499 1.00 91.75 73 GLU A O 1
ATOM 557 N N . GLU A 1 74 ? -3.801 -10.960 4.336 1.00 92.31 74 GLU A N 1
ATOM 558 C CA . GLU A 1 74 ? -4.842 -11.298 5.321 1.00 92.31 74 GLU A CA 1
ATOM 559 C C . GLU A 1 74 ? -6.144 -10.502 5.129 1.00 92.31 74 GLU A C 1
ATOM 561 O O . GLU A 1 74 ? -7.215 -10.918 5.566 1.00 92.31 74 GLU A O 1
ATOM 566 N N . PHE A 1 75 ? -6.068 -9.334 4.488 1.00 91.31 75 PHE A N 1
ATOM 567 C CA . PHE A 1 75 ? -7.222 -8.461 4.273 1.00 91.31 75 PHE A CA 1
ATOM 568 C C . PHE A 1 75 ? -7.842 -8.636 2.885 1.00 91.31 75 PHE A C 1
ATOM 570 O O . PHE A 1 75 ? -8.870 -8.018 2.612 1.00 91.31 75 PHE A O 1
ATOM 577 N N . ALA A 1 76 ? -7.258 -9.463 2.013 1.00 90.31 76 ALA A N 1
ATOM 578 C CA . ALA A 1 76 ? -7.699 -9.599 0.627 1.00 90.31 76 ALA A CA 1
ATOM 579 C C . ALA A 1 76 ? -9.159 -10.074 0.518 1.00 90.31 76 ALA A C 1
ATOM 581 O O . ALA A 1 76 ? -9.926 -9.510 -0.258 1.00 90.31 76 ALA A O 1
ATOM 582 N N . GLU A 1 77 ? -9.573 -11.015 1.372 1.00 89.69 77 GLU A N 1
ATOM 583 C CA . GLU A 1 77 ? -10.954 -11.521 1.428 1.00 89.69 77 GLU A CA 1
ATOM 584 C C . GLU A 1 77 ? -11.976 -10.419 1.747 1.00 89.69 77 GLU A C 1
ATOM 586 O O . GLU A 1 77 ? -13.075 -10.397 1.203 1.00 89.69 77 GLU A O 1
ATOM 591 N N . LYS A 1 78 ? -11.600 -9.453 2.595 1.00 90.69 78 LYS A N 1
ATOM 592 C CA . LYS A 1 78 ? -12.461 -8.323 2.986 1.00 90.69 78 LYS A CA 1
ATOM 593 C C . LYS A 1 78 ? -12.467 -7.207 1.948 1.00 90.69 78 LYS A C 1
ATOM 595 O O . LYS A 1 78 ? -13.380 -6.378 1.907 1.00 90.69 78 LYS A O 1
ATOM 600 N N . VAL A 1 79 ? -11.410 -7.125 1.147 1.00 87.19 79 VAL A N 1
ATOM 601 C CA . VAL A 1 79 ? -11.298 -6.117 0.099 1.00 87.19 79 VAL A CA 1
ATOM 602 C C . VAL A 1 79 ? -12.168 -6.487 -1.104 1.00 87.19 79 VAL A C 1
ATOM 604 O O . VAL A 1 79 ? -12.792 -5.581 -1.650 1.00 87.19 79 VAL A O 1
ATOM 607 N N . GLY A 1 80 ? -12.328 -7.774 -1.411 1.00 89.38 80 GLY A N 1
ATOM 608 C CA . GLY A 1 80 ? -13.260 -8.251 -2.434 1.00 89.38 80 GLY A CA 1
ATOM 609 C C . GLY A 1 80 ? -12.590 -8.444 -3.791 1.00 89.38 80 GLY A C 1
ATOM 610 O O . GLY A 1 80 ? -11.477 -8.967 -3.865 1.00 89.38 80 GLY A O 1
ATOM 611 N N . SER A 1 81 ? -13.280 -8.057 -4.864 1.00 92.19 81 SER A N 1
ATOM 612 C CA . SER A 1 81 ? -12.806 -8.245 -6.238 1.00 92.19 81 SER A CA 1
ATOM 613 C C . SER A 1 81 ? -11.684 -7.265 -6.619 1.00 92.19 81 SER A C 1
ATOM 615 O O . SER A 1 81 ? -11.369 -6.317 -5.894 1.00 92.19 81 SER A O 1
ATOM 617 N N . TRP A 1 82 ? -11.061 -7.486 -7.783 1.00 92.19 82 TRP A N 1
ATOM 618 C CA . TRP A 1 82 ? -10.039 -6.582 -8.323 1.00 92.19 82 TRP A CA 1
ATOM 619 C C . TRP A 1 82 ? -10.570 -5.151 -8.483 1.00 92.19 82 TRP A C 1
ATOM 621 O O . TRP A 1 82 ? -9.904 -4.192 -8.103 1.00 92.19 82 TRP A O 1
ATOM 631 N N . GLU A 1 83 ? -11.793 -4.996 -8.984 1.00 91.50 83 GLU A N 1
ATOM 632 C CA . GLU A 1 83 ? -12.411 -3.686 -9.200 1.00 91.50 83 GLU A CA 1
ATOM 633 C C . GLU A 1 83 ? -12.697 -2.964 -7.876 1.00 91.50 83 GLU A C 1
ATOM 635 O O . GLU A 1 83 ? -12.420 -1.764 -7.743 1.00 91.50 83 GLU A O 1
ATOM 640 N N . ASP A 1 84 ? -13.149 -3.710 -6.864 1.00 91.56 84 ASP A N 1
ATOM 641 C CA . ASP A 1 84 ? -13.391 -3.184 -5.519 1.00 91.56 84 ASP A CA 1
ATOM 642 C C . ASP A 1 84 ? -12.095 -2.669 -4.888 1.00 91.56 84 ASP A C 1
ATOM 644 O O . ASP A 1 84 ? -12.063 -1.567 -4.336 1.00 91.56 84 ASP A O 1
ATOM 648 N N . LEU A 1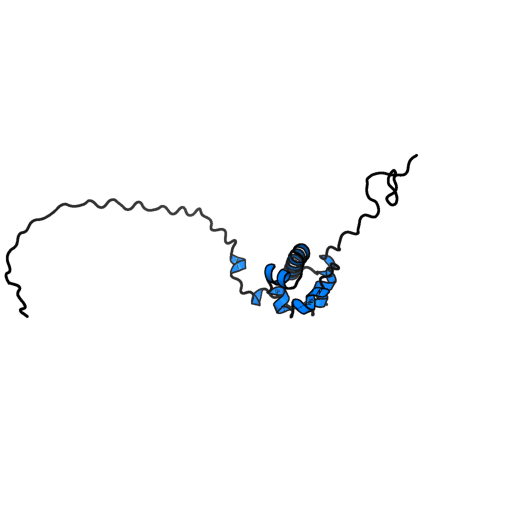 85 ? -10.992 -3.417 -5.020 1.00 93.06 85 LEU A N 1
ATOM 649 C CA . LEU A 1 85 ? -9.681 -3.029 -4.488 1.00 93.06 85 LEU A CA 1
ATOM 650 C C . LEU A 1 85 ? -9.230 -1.653 -5.002 1.00 93.06 85 LEU A C 1
ATOM 652 O O . LEU A 1 85 ? -8.709 -0.850 -4.226 1.00 93.06 85 LEU A O 1
ATOM 656 N N . PHE A 1 86 ? -9.424 -1.369 -6.291 1.00 92.19 86 PHE A N 1
ATOM 657 C CA . PHE A 1 86 ? -9.021 -0.093 -6.892 1.00 92.19 86 PHE A CA 1
ATOM 658 C C . PHE A 1 86 ? -10.029 1.039 -6.663 1.00 92.19 86 PHE A C 1
ATOM 660 O O . PHE A 1 86 ? -9.650 2.213 -6.779 1.00 92.19 86 PHE A O 1
ATOM 667 N N . THR A 1 87 ? -11.276 0.712 -6.334 1.00 91.44 87 THR A N 1
ATOM 668 C CA . THR A 1 87 ? -12.339 1.694 -6.081 1.00 91.44 87 THR A CA 1
ATOM 669 C C . THR A 1 87 ? -12.358 2.155 -4.624 1.00 91.44 87 THR A C 1
ATOM 671 O O . THR A 1 87 ? -12.642 3.327 -4.364 1.00 91.44 87 THR A O 1
ATOM 674 N N . LYS A 1 88 ? -11.994 1.276 -3.680 1.00 91.75 88 LYS A N 1
ATOM 675 C CA . LYS A 1 88 ? -12.109 1.548 -2.244 1.00 91.75 88 LYS A CA 1
ATOM 676 C C . LYS A 1 88 ? -11.339 2.775 -1.775 1.00 91.75 88 LYS A C 1
ATOM 678 O O . LYS A 1 88 ? -10.180 3.017 -2.135 1.00 91.75 88 LYS A O 1
ATOM 683 N N . SER A 1 89 ? -11.974 3.524 -0.882 1.00 91.31 89 SER A N 1
ATOM 684 C CA . SER A 1 89 ? -11.358 4.671 -0.226 1.00 91.31 89 SER A CA 1
ATOM 685 C C . SER A 1 89 ? -10.490 4.256 0.968 1.00 91.31 89 SER A C 1
ATOM 687 O O . SER A 1 89 ? -10.603 3.176 1.547 1.00 91.31 89 SER A O 1
ATOM 689 N N . GLY A 1 90 ? -9.606 5.157 1.403 1.00 90.56 90 GLY A N 1
ATOM 690 C CA . GLY A 1 90 ? -8.771 4.907 2.579 1.00 90.56 90 GLY A CA 1
ATOM 691 C C . GLY A 1 90 ? -9.554 4.740 3.888 1.00 90.56 90 GLY A C 1
ATOM 692 O O . GLY A 1 90 ? -8.983 4.211 4.840 1.00 90.56 90 GLY A O 1
ATOM 693 N N . ALA A 1 91 ? -10.808 5.204 3.953 1.00 94.00 91 ALA A N 1
ATOM 694 C CA . ALA A 1 91 ? -11.694 5.001 5.099 1.00 94.00 91 ALA A CA 1
ATOM 695 C C . ALA A 1 91 ? -12.254 3.571 5.106 1.00 94.00 91 ALA A C 1
ATOM 697 O O . ALA A 1 91 ? -12.056 2.859 6.086 1.00 94.00 91 ALA A O 1
ATOM 698 N N . GLU A 1 92 ? -12.789 3.113 3.975 1.00 93.88 92 GLU A N 1
ATOM 699 C CA . GLU A 1 92 ? -13.313 1.749 3.794 1.00 93.88 92 GLU A CA 1
ATOM 700 C C . GLU A 1 92 ? -12.242 0.678 4.049 1.00 93.88 92 GLU A C 1
ATOM 702 O O . GLU A 1 92 ? -12.493 -0.345 4.682 1.00 93.88 92 GLU A O 1
ATOM 707 N N . LEU A 1 93 ? -10.996 0.930 3.635 1.00 94.38 93 LEU A N 1
ATOM 708 C CA . LEU A 1 93 ? -9.877 0.029 3.936 1.00 94.38 93 LEU A CA 1
ATOM 709 C C . LEU A 1 93 ? -9.605 -0.099 5.447 1.00 94.38 93 LEU A C 1
ATOM 711 O O . LEU A 1 93 ? -9.148 -1.141 5.913 1.00 94.38 93 LEU A O 1
ATOM 715 N N . ARG A 1 94 ? -9.871 0.949 6.234 1.00 94.88 94 ARG A N 1
ATOM 716 C CA . ARG A 1 94 ? -9.726 0.895 7.700 1.00 94.88 94 ARG A CA 1
ATOM 717 C C . ARG A 1 94 ? -10.897 0.171 8.345 1.00 94.88 94 ARG A C 1
ATOM 719 O O . ARG A 1 94 ? -10.677 -0.560 9.303 1.00 94.88 94 ARG A O 1
ATOM 726 N N . GLU A 1 95 ? -12.097 0.326 7.800 1.00 94.25 95 GLU A N 1
ATOM 727 C CA . GLU A 1 95 ? -13.281 -0.440 8.210 1.00 94.25 95 GLU A CA 1
ATOM 728 C C . GLU A 1 95 ? -13.089 -1.943 7.958 1.00 94.25 95 GLU A C 1
ATOM 730 O O . GLU A 1 95 ? -13.463 -2.760 8.795 1.00 94.25 95 GLU A O 1
ATOM 735 N N . ALA A 1 96 ? -12.371 -2.317 6.893 1.00 91.50 96 ALA A N 1
ATOM 736 C CA . ALA A 1 96 ? -11.933 -3.695 6.648 1.00 91.50 96 ALA A CA 1
ATOM 737 C C . ALA A 1 96 ? -10.898 -4.224 7.675 1.00 91.50 96 ALA A C 1
ATOM 739 O O . ALA A 1 96 ? -10.521 -5.399 7.645 1.00 91.50 96 ALA A O 1
ATOM 740 N N . GLY A 1 97 ? -10.437 -3.388 8.609 1.00 93.56 97 GLY A N 1
ATOM 741 C CA . GLY A 1 97 ? -9.522 -3.759 9.690 1.00 93.56 97 GLY A CA 1
ATOM 742 C C . GLY A 1 97 ? -8.048 -3.458 9.417 1.00 93.56 97 GLY A C 1
ATOM 743 O O . GLY A 1 97 ? -7.196 -3.850 10.214 1.00 93.56 97 GLY A O 1
ATOM 744 N N . MET A 1 98 ? -7.711 -2.752 8.331 1.00 95.06 98 MET A N 1
ATOM 745 C CA . MET A 1 98 ? -6.327 -2.341 8.082 1.00 95.06 98 MET A CA 1
ATOM 746 C C . MET A 1 98 ? -5.916 -1.206 9.025 1.00 95.06 98 MET A C 1
ATOM 748 O O . MET A 1 98 ? -6.641 -0.229 9.230 1.00 95.06 98 MET A O 1
ATOM 752 N N . THR A 1 99 ? -4.680 -1.249 9.522 1.00 95.25 99 THR A N 1
ATOM 753 C CA . THR A 1 99 ? -4.117 -0.106 10.254 1.00 95.25 99 THR A CA 1
ATOM 754 C C . THR A 1 99 ? -3.941 1.111 9.338 1.00 95.25 99 THR A C 1
ATOM 756 O O . THR A 1 99 ? -3.782 0.992 8.121 1.00 95.25 99 THR A O 1
ATOM 759 N N . ILE A 1 100 ? -3.859 2.316 9.915 1.00 95.56 1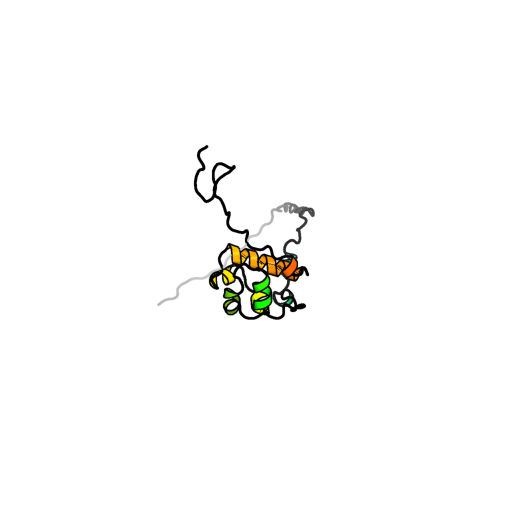00 ILE A N 1
ATOM 760 C CA . ILE A 1 100 ? -3.654 3.563 9.149 1.00 95.56 100 ILE A CA 1
ATOM 761 C C . ILE A 1 100 ? -2.411 3.477 8.243 1.00 95.56 100 ILE A C 1
ATOM 763 O O . ILE A 1 100 ? -2.420 3.982 7.120 1.00 95.56 100 ILE A O 1
ATOM 767 N N . LYS A 1 101 ? -1.337 2.826 8.713 1.00 94.19 101 LYS A N 1
ATOM 768 C CA . LYS A 1 101 ? -0.093 2.652 7.948 1.00 94.19 101 LYS A CA 1
ATOM 769 C C . LYS A 1 101 ? -0.272 1.685 6.777 1.00 94.19 101 LYS A C 1
ATOM 771 O O . LYS A 1 101 ? 0.218 1.981 5.691 1.00 94.19 101 LYS A O 1
ATOM 776 N N . GLN A 1 102 ? -0.969 0.570 6.994 1.00 94.88 102 GLN A N 1
ATOM 777 C CA . GLN A 1 102 ? -1.270 -0.409 5.946 1.00 94.88 102 GLN A CA 1
ATOM 778 C C . GLN A 1 102 ? -2.190 0.191 4.880 1.00 94.88 102 GLN A C 1
ATOM 780 O O . GLN A 1 102 ? -1.857 0.118 3.705 1.00 94.88 102 GLN A O 1
ATOM 785 N N . SER A 1 103 ? -3.259 0.887 5.281 1.00 95.69 103 SER A N 1
ATOM 786 C CA . SER A 1 103 ? -4.179 1.590 4.372 1.00 95.69 103 SER A CA 1
ATOM 787 C C . SER A 1 103 ? -3.445 2.6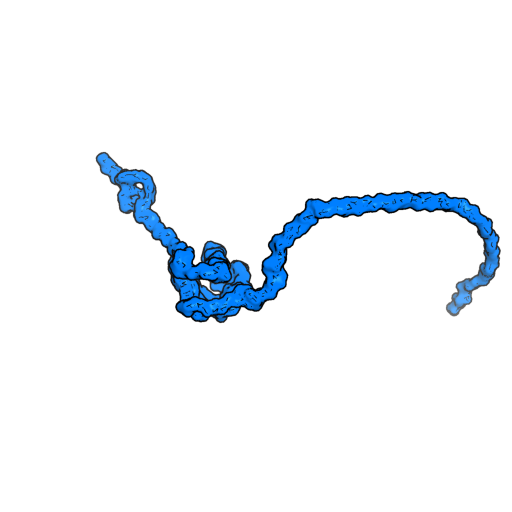11 3.487 1.00 95.69 103 SER A C 1
ATOM 789 O O . SER A 1 103 ? -3.550 2.567 2.262 1.00 95.69 103 SER A O 1
ATOM 791 N N . LYS A 1 104 ? -2.607 3.480 4.077 1.00 95.69 104 LYS A N 1
ATOM 792 C CA . LYS A 1 104 ? -1.806 4.456 3.310 1.00 95.69 104 LYS A CA 1
ATOM 793 C C . LYS A 1 104 ? -0.826 3.789 2.344 1.00 95.69 104 LYS A C 1
ATOM 795 O O . LYS A 1 104 ? -0.643 4.271 1.230 1.00 95.69 104 LYS A O 1
ATOM 800 N N . TYR A 1 105 ? -0.184 2.707 2.775 1.00 96.06 105 TYR A N 1
ATOM 801 C CA . TYR A 1 105 ? 0.759 1.974 1.938 1.00 96.06 105 TYR A CA 1
ATOM 802 C C . TYR A 1 105 ? 0.055 1.247 0.785 1.00 96.06 105 TYR A C 1
ATOM 804 O O . TYR A 1 105 ? 0.550 1.288 -0.335 1.00 96.06 105 TYR A O 1
ATOM 812 N N . CYS A 1 106 ? -1.105 0.639 1.044 1.00 95.44 106 CYS A N 1
ATOM 813 C CA . CYS A 1 106 ? -1.924 -0.026 0.035 1.00 95.44 106 CYS A CA 1
ATOM 814 C C . CYS A 1 106 ? -2.304 0.947 -1.083 1.00 95.44 106 CYS A C 1
ATOM 816 O O . CYS A 1 106 ? -1.998 0.695 -2.241 1.00 95.44 106 CYS A O 1
ATOM 818 N N . LEU A 1 107 ? -2.864 2.110 -0.736 1.00 95.12 107 LEU A N 1
ATOM 819 C CA . LEU A 1 107 ? -3.229 3.129 -1.725 1.00 95.12 107 LEU A CA 1
ATOM 820 C C . LEU A 1 107 ? -2.023 3.622 -2.533 1.00 95.12 107 LEU A C 1
ATOM 822 O O . LEU A 1 107 ? -2.120 3.798 -3.744 1.00 95.12 107 LEU A O 1
ATOM 826 N N . TRP A 1 108 ? -0.872 3.806 -1.884 1.00 95.94 108 TRP A N 1
ATOM 827 C CA . TRP A 1 108 ? 0.362 4.157 -2.583 1.00 95.94 108 TRP A CA 1
ATOM 828 C C . TRP A 1 108 ? 0.811 3.061 -3.560 1.00 95.94 108 TRP A C 1
ATOM 830 O O . TRP A 1 108 ? 1.224 3.375 -4.674 1.00 95.94 108 TRP A O 1
ATOM 840 N N . LEU A 1 109 ? 0.707 1.787 -3.174 1.00 95.38 109 LEU A N 1
ATOM 841 C CA . LEU A 1 109 ? 1.064 0.656 -4.031 1.00 95.38 109 LEU A CA 1
ATOM 842 C C . LEU A 1 109 ? 0.129 0.558 -5.245 1.00 95.38 109 LEU A C 1
ATOM 844 O O . LEU A 1 109 ? 0.609 0.397 -6.365 1.00 95.38 109 LEU A O 1
ATOM 848 N N . LEU A 1 110 ? -1.181 0.726 -5.041 1.00 94.12 110 LEU A N 1
ATOM 849 C CA . LEU A 1 110 ? -2.174 0.763 -6.121 1.00 94.12 110 LEU A CA 1
ATOM 850 C C . LEU A 1 110 ? -1.908 1.924 -7.086 1.00 94.12 110 LEU A C 1
ATOM 852 O O . LEU A 1 110 ? -1.994 1.754 -8.299 1.00 94.12 110 LEU A O 1
ATOM 856 N N . GLU A 1 111 ? -1.523 3.089 -6.568 1.00 94.12 111 GLU A N 1
ATOM 857 C CA . GLU A 1 111 ? -1.162 4.243 -7.393 1.00 94.12 111 GLU A CA 1
ATOM 858 C C . GLU A 1 111 ? 0.115 3.991 -8.208 1.00 94.12 111 GLU A C 1
ATOM 860 O O . GLU A 1 111 ? 0.197 4.336 -9.386 1.00 94.12 111 GLU A O 1
ATOM 865 N N . LYS A 1 112 ? 1.107 3.311 -7.625 1.00 94.00 112 LYS A N 1
ATOM 866 C CA . LYS A 1 112 ? 2.310 2.887 -8.356 1.00 94.00 112 LYS A CA 1
ATOM 867 C C . LYS A 1 112 ? 1.987 1.879 -9.448 1.00 94.00 112 LYS A C 1
ATOM 869 O O . LYS A 1 112 ? 2.532 1.985 -10.546 1.00 94.00 112 LYS A O 1
ATOM 874 N N . TYR A 1 113 ? 1.062 0.965 -9.177 1.00 94.25 113 TYR A N 1
ATOM 875 C CA . TYR A 1 113 ? 0.545 0.065 -10.192 1.00 94.25 113 TYR A CA 1
ATOM 876 C C . TYR A 1 113 ? -0.155 0.855 -11.310 1.00 94.25 113 TYR A C 1
ATOM 878 O O . TYR A 1 113 ? 0.206 0.691 -12.470 1.00 94.25 113 TYR A O 1
ATOM 886 N N . ARG A 1 114 ? -1.053 1.802 -11.010 1.00 92.69 114 ARG A N 1
ATOM 887 C CA . ARG A 1 114 ? -1.695 2.664 -12.030 1.00 92.69 114 ARG A CA 1
ATOM 888 C C . ARG A 1 114 ? -0.694 3.395 -12.926 1.00 92.69 114 ARG A C 1
ATOM 890 O O . ARG A 1 114 ? -0.899 3.480 -14.129 1.00 92.69 114 ARG A O 1
ATOM 897 N N . GLN A 1 115 ? 0.420 3.847 -12.358 1.00 92.31 115 GLN A N 1
ATOM 898 C CA . GLN A 1 115 ? 1.506 4.515 -13.086 1.00 92.31 115 GLN A CA 1
ATOM 899 C C . GLN A 1 115 ? 2.338 3.576 -13.980 1.00 92.31 115 GLN A C 1
ATOM 901 O O . GLN A 1 115 ? 3.237 4.037 -14.676 1.00 92.31 115 GLN A O 1
ATOM 906 N N . GLY A 1 116 ? 2.064 2.269 -13.973 1.00 92.38 116 GLY A N 1
ATOM 907 C CA . GLY A 1 116 ? 2.765 1.284 -14.797 1.00 92.38 116 GLY A CA 1
ATOM 908 C C . GLY A 1 116 ? 3.996 0.662 -14.151 1.00 92.38 116 GLY A C 1
ATOM 909 O O . GLY A 1 116 ? 4.689 -0.115 -14.802 1.00 92.38 116 GLY A O 1
ATOM 910 N N . PHE A 1 117 ? 4.271 0.947 -12.877 1.00 93.69 117 PHE A N 1
ATOM 911 C CA . PHE A 1 117 ? 5.387 0.308 -12.190 1.00 93.69 117 PHE A CA 1
ATOM 912 C C . PHE A 1 117 ? 5.040 -1.121 -11.768 1.00 93.69 117 PHE A C 1
ATOM 914 O O . PHE A 1 117 ? 3.927 -1.402 -11.318 1.00 93.69 117 PHE A O 1
ATOM 921 N N . ASN A 1 118 ? 6.028 -2.017 -11.848 1.00 93.31 118 ASN A N 1
ATOM 922 C CA . ASN A 1 118 ? 5.889 -3.373 -11.332 1.00 93.31 118 ASN A CA 1
ATOM 923 C C . ASN A 1 118 ? 5.909 -3.350 -9.784 1.00 93.31 118 ASN A C 1
ATOM 925 O O . ASN A 1 118 ? 6.910 -2.922 -9.194 1.00 93.31 118 ASN A O 1
ATOM 929 N N . PRO A 1 119 ? 4.844 -3.819 -9.106 1.00 93.00 119 PRO A N 1
ATOM 930 C CA . PRO A 1 119 ? 4.732 -3.771 -7.650 1.00 93.00 119 PRO A CA 1
ATOM 931 C C . PRO A 1 119 ? 5.813 -4.604 -6.951 1.00 93.00 119 PRO A C 1
ATOM 933 O O . PRO A 1 119 ? 6.236 -4.220 -5.864 1.00 93.00 119 PRO A O 1
ATOM 936 N N . ALA A 1 120 ? 6.326 -5.675 -7.570 1.00 92.31 120 ALA A N 1
ATOM 937 C CA . ALA A 1 120 ? 7.388 -6.506 -6.991 1.00 92.31 120 ALA A CA 1
ATOM 938 C C . ALA A 1 120 ? 8.712 -5.756 -6.829 1.00 92.31 120 ALA A C 1
ATOM 940 O O . ALA A 1 120 ? 9.444 -5.984 -5.869 1.00 92.31 120 ALA A O 1
ATOM 941 N N . VAL A 1 121 ? 8.993 -4.823 -7.739 1.00 92.94 121 VAL A N 1
ATOM 942 C CA . VAL A 1 121 ? 10.198 -3.985 -7.700 1.00 92.94 121 VAL A CA 1
ATOM 943 C C . VAL A 1 121 ? 10.006 -2.795 -6.759 1.00 92.94 121 VAL A C 1
ATOM 945 O O . VAL A 1 121 ? 10.936 -2.370 -6.079 1.00 92.94 121 VAL A O 1
ATOM 948 N N . VAL A 1 122 ? 8.789 -2.251 -6.704 1.00 93.75 122 VAL A N 1
ATOM 949 C CA . VAL A 1 122 ? 8.466 -1.049 -5.921 1.00 93.75 122 VAL A CA 1
ATOM 950 C C . VAL A 1 122 ? 8.200 -1.357 -4.443 1.00 93.75 122 VAL A C 1
ATOM 952 O O . VAL A 1 122 ? 8.351 -0.479 -3.588 1.00 93.75 122 VAL A O 1
ATOM 955 N N . ALA A 1 123 ? 7.805 -2.584 -4.109 1.00 93.75 123 ALA A N 1
ATOM 956 C CA . ALA A 1 123 ? 7.437 -2.960 -2.754 1.00 93.75 123 ALA A CA 1
ATOM 957 C C . ALA A 1 123 ? 8.612 -2.848 -1.771 1.00 93.75 123 ALA A C 1
ATOM 959 O O . ALA A 1 123 ? 9.563 -3.623 -1.778 1.00 93.75 123 ALA A O 1
ATOM 960 N N . ILE A 1 124 ? 8.504 -1.880 -0.858 1.00 91.44 124 ILE A N 1
ATOM 961 C CA . ILE A 1 124 ? 9.461 -1.707 0.239 1.00 91.44 124 ILE A CA 1
ATOM 962 C C . ILE A 1 124 ? 9.113 -2.671 1.389 1.00 91.44 124 ILE A C 1
ATOM 964 O O . ILE A 1 124 ? 8.086 -2.447 2.053 1.00 91.44 124 ILE A O 1
ATOM 968 N N . PRO A 1 125 ? 9.965 -3.666 1.710 1.00 88.44 125 PRO A N 1
ATOM 969 C CA . PRO A 1 125 ? 9.707 -4.601 2.801 1.00 88.44 125 PRO A CA 1
ATOM 970 C C . PRO A 1 125 ? 9.722 -3.897 4.170 1.00 88.44 125 PRO A C 1
ATOM 972 O O . PRO A 1 125 ? 10.275 -2.796 4.313 1.00 88.44 125 PRO A O 1
ATOM 975 N N . PRO A 1 126 ? 9.106 -4.493 5.205 1.00 90.44 126 PRO A N 1
ATOM 976 C CA . PRO A 1 126 ? 9.182 -3.961 6.558 1.00 90.44 126 PRO A CA 1
ATOM 977 C C . PRO A 1 126 ? 10.637 -3.939 7.037 1.00 90.44 126 PRO A C 1
ATOM 979 O O . PRO A 1 126 ? 11.403 -4.878 6.826 1.00 90.44 126 PRO A O 1
ATOM 982 N N . LYS A 1 127 ? 11.024 -2.846 7.705 1.00 90.12 127 LYS A N 1
ATOM 983 C CA . LYS A 1 127 ? 12.363 -2.746 8.289 1.00 90.12 127 LYS A CA 1
ATOM 984 C C . LYS A 1 127 ? 12.516 -3.831 9.361 1.00 90.12 127 LYS A C 1
ATOM 986 O O . LYS A 1 127 ? 11.647 -3.918 10.234 1.00 90.12 127 LYS A O 1
ATOM 991 N N . PRO A 1 128 ? 13.601 -4.622 9.337 1.00 90.81 128 PRO A N 1
ATOM 992 C CA . PRO A 1 128 ? 13.818 -5.642 10.347 1.00 90.81 128 PRO A CA 1
ATOM 993 C C . PRO A 1 128 ? 13.949 -5.000 11.730 1.00 90.81 128 PRO A C 1
ATOM 995 O O . PRO A 1 128 ? 14.435 -3.873 11.880 1.00 90.81 128 PRO A O 1
ATOM 998 N N . LYS A 1 129 ? 13.517 -5.728 12.763 1.00 88.75 129 LYS A N 1
ATOM 999 C CA . LYS A 1 129 ? 13.638 -5.264 14.147 1.00 88.75 129 LYS A CA 1
ATOM 1000 C C . LYS A 1 129 ? 15.114 -5.082 14.498 1.00 88.75 129 LYS A C 1
ATOM 1002 O O . LYS A 1 129 ? 15.957 -5.915 14.171 1.00 88.75 129 LYS A O 1
ATOM 1007 N N . LYS A 1 130 ? 15.428 -3.995 15.205 1.00 86.31 130 LYS A N 1
ATOM 1008 C CA . LYS A 1 130 ? 16.791 -3.742 15.679 1.00 86.31 130 LYS A CA 1
ATOM 1009 C C . LYS A 1 130 ? 17.238 -4.887 16.597 1.00 86.31 130 LYS A C 1
ATOM 1011 O O . LYS A 1 130 ? 16.603 -5.119 17.624 1.00 86.31 130 LYS A O 1
ATOM 1016 N N . LYS A 1 131 ? 18.345 -5.556 16.251 1.00 84.19 131 LYS A N 1
ATOM 1017 C CA . LYS A 1 131 ? 18.909 -6.666 17.042 1.00 84.19 131 LYS A CA 1
ATOM 1018 C C . LYS A 1 131 ? 19.410 -6.210 18.418 1.00 84.19 131 LYS A C 1
ATOM 1020 O O . LYS A 1 131 ? 19.166 -6.878 19.414 1.00 84.19 131 LYS A O 1
ATOM 1025 N N . PHE A 1 132 ? 20.068 -5.050 18.481 1.00 81.69 132 PHE A N 1
ATOM 1026 C CA . PHE A 1 132 ? 20.681 -4.520 19.704 1.00 81.69 132 PHE A CA 1
ATOM 1027 C C . PHE A 1 132 ? 20.180 -3.105 20.020 1.00 81.69 132 PHE A C 1
ATOM 1029 O O . PHE A 1 132 ? 20.253 -2.209 19.177 1.00 81.69 132 PHE A O 1
ATOM 1036 N N . ARG A 1 133 ? 19.667 -2.869 21.234 1.00 79.06 133 ARG A N 1
ATOM 1037 C CA . ARG A 1 133 ? 19.303 -1.518 21.715 1.00 79.06 133 ARG A CA 1
ATOM 1038 C C . ARG A 1 133 ? 20.577 -0.775 22.158 1.00 79.06 133 ARG A C 1
ATOM 1040 O O . ARG A 1 133 ? 21.475 -1.406 22.687 1.00 79.06 133 ARG A O 1
ATOM 1047 N N . GLY A 1 134 ? 20.661 0.544 21.944 1.00 78.56 134 GLY A N 1
ATOM 1048 C CA . GLY A 1 134 ? 21.857 1.352 22.269 1.00 78.56 134 GLY A CA 1
ATOM 1049 C C . GLY A 1 134 ? 22.824 1.616 21.100 1.00 78.56 134 GLY A C 1
ATOM 1050 O O . GLY A 1 134 ? 22.561 1.189 19.972 1.00 78.56 134 GLY A O 1
ATOM 1051 N N . TRP A 1 135 ? 23.895 2.369 21.382 1.00 78.12 135 TRP A N 1
ATOM 1052 C CA . TRP A 1 135 ? 25.000 2.711 20.472 1.00 78.12 135 TRP A CA 1
ATOM 1053 C C . TRP A 1 135 ? 26.337 2.227 21.057 1.00 78.12 135 TRP A C 1
ATOM 1055 O O . TRP A 1 135 ? 26.578 2.365 22.256 1.00 78.12 135 TRP A O 1
ATOM 1065 N N . GLY A 1 136 ? 27.209 1.705 20.191 1.00 80.94 136 GLY A N 1
ATOM 1066 C CA . GLY A 1 136 ? 28.592 1.341 20.511 1.00 80.94 136 GLY A CA 1
ATOM 1067 C C . GLY A 1 136 ? 28.804 -0.078 21.074 1.00 80.94 136 GLY A C 1
ATOM 1068 O O . GLY A 1 136 ? 27.844 -0.761 21.434 1.00 80.94 136 GLY A O 1
ATOM 1069 N N . PRO A 1 137 ? 30.074 -0.522 21.200 1.00 81.25 137 PRO A N 1
ATOM 1070 C CA . PRO A 1 137 ? 30.444 -1.891 21.603 1.00 81.25 137 PRO A CA 1
ATOM 1071 C C . PRO A 1 137 ? 30.013 -2.276 23.024 1.00 81.25 137 PRO A C 1
ATOM 1073 O O . PRO A 1 137 ? 30.061 -3.444 23.402 1.00 81.25 137 PRO A O 1
ATOM 1076 N N . LYS A 1 138 ? 29.613 -1.277 23.817 1.00 78.94 138 LYS A N 1
ATOM 1077 C CA . LYS A 1 138 ? 29.273 -1.394 25.233 1.00 78.94 138 LYS A CA 1
ATOM 1078 C C . LYS A 1 138 ? 27.906 -2.025 25.481 1.00 78.94 138 LYS A C 1
ATOM 1080 O O . LYS A 1 138 ? 27.629 -2.382 26.616 1.00 78.94 138 LYS A O 1
ATOM 1085 N N . ILE A 1 139 ? 27.029 -2.131 24.480 1.00 79.69 139 ILE A N 1
ATOM 1086 C CA . ILE A 1 139 ? 25.716 -2.771 24.642 1.00 79.69 139 ILE A CA 1
ATOM 1087 C C . ILE A 1 139 ? 25.584 -3.885 23.609 1.00 79.69 139 ILE A C 1
ATOM 1089 O O . ILE A 1 139 ? 25.337 -3.631 22.432 1.00 79.69 139 ILE A O 1
ATOM 1093 N N . GLN A 1 140 ? 25.743 -5.125 24.064 1.00 78.75 140 GLN A N 1
ATOM 1094 C CA . GLN A 1 140 ? 25.621 -6.330 23.245 1.00 78.75 140 GLN A CA 1
ATOM 1095 C C . GLN A 1 140 ? 24.504 -7.196 23.817 1.00 78.75 140 GLN A C 1
ATOM 1097 O O . GLN A 1 140 ? 24.379 -7.329 25.027 1.00 78.75 140 GLN A O 1
ATOM 1102 N N . HIS A 1 141 ? 23.652 -7.759 22.960 1.00 78.69 141 HIS A N 1
ATOM 1103 C CA . HIS A 1 141 ? 22.562 -8.663 23.370 1.00 78.69 141 HIS A CA 1
ATOM 1104 C C . HIS A 1 141 ? 21.633 -8.121 24.482 1.00 78.69 141 HIS A C 1
ATOM 1106 O O . HIS A 1 141 ? 21.032 -8.887 25.221 1.00 78.69 141 HIS A O 1
ATOM 1112 N N . GLY A 1 142 ? 21.496 -6.794 24.607 1.00 74.38 142 GLY A N 1
ATOM 1113 C CA . GLY A 1 142 ? 20.695 -6.170 25.671 1.00 74.38 142 GLY A CA 1
ATOM 1114 C C . GLY A 1 142 ? 21.409 -6.047 27.022 1.00 74.38 142 GLY A C 1
ATOM 1115 O O . GLY A 1 142 ? 20.856 -5.446 27.938 1.00 74.38 142 GLY A O 1
ATOM 1116 N N . VAL A 1 143 ? 22.648 -6.529 27.123 1.00 78.56 143 VAL A N 1
ATOM 1117 C CA . VAL A 1 143 ? 23.514 -6.409 28.296 1.00 78.56 143 VAL A CA 1
ATOM 1118 C C . VAL A 1 143 ? 24.548 -5.312 28.058 1.00 78.56 143 VAL A C 1
ATOM 1120 O O . VAL A 1 143 ? 25.144 -5.196 26.983 1.00 78.56 143 VAL A O 1
ATOM 1123 N N . ARG A 1 144 ? 24.771 -4.477 29.077 1.00 79.44 144 ARG A N 1
ATOM 1124 C CA . ARG A 1 144 ? 25.863 -3.504 29.063 1.00 79.44 144 ARG A CA 1
ATOM 1125 C C . ARG A 1 144 ? 27.163 -4.230 29.406 1.00 79.44 144 ARG A C 1
ATOM 1127 O O . ARG A 1 144 ? 27.384 -4.573 30.561 1.00 79.44 144 ARG A O 1
ATOM 1134 N N . VAL A 1 145 ? 28.016 -4.441 28.411 1.00 82.12 145 VAL A N 1
ATOM 1135 C CA . VAL A 1 145 ? 29.360 -4.996 28.587 1.00 82.12 145 VAL A CA 1
ATOM 1136 C C . VAL A 1 145 ? 30.184 -3.980 29.380 1.00 82.12 145 VAL A C 1
ATOM 1138 O O . VAL A 1 145 ? 30.397 -2.845 28.936 1.00 82.12 145 VAL A O 1
ATOM 1141 N N . LYS A 1 146 ? 30.591 -4.348 30.595 1.00 78.88 146 LYS A N 1
ATOM 1142 C CA . LYS A 1 146 ? 31.554 -3.583 31.393 1.00 78.88 146 LYS A CA 1
ATOM 1143 C C . LYS A 1 146 ? 32.950 -4.093 31.021 1.00 78.88 146 LYS A C 1
ATOM 1145 O O . LYS A 1 146 ? 33.121 -5.296 30.866 1.00 78.88 146 LYS A O 1
ATOM 1150 N N . ARG A 1 147 ? 33.872 -3.165 30.765 1.00 72.88 147 ARG A N 1
ATOM 1151 C CA . ARG A 1 147 ? 35.277 -3.480 30.488 1.00 72.88 147 ARG A CA 1
ATOM 1152 C C . ARG A 1 147 ? 35.984 -3.825 31.790 1.00 72.88 147 ARG A C 1
ATOM 1154 O O . ARG A 1 147 ? 35.551 -3.249 32.818 1.00 72.88 147 ARG A O 1
#

Foldseek 3Di:
DDDDDDDDDDDDDDDDDDDDDDDPDPPPPPPPPPPPPVPCPVVPPPLQVQQDQQDDPRNFPLSLQVLLQPPSNVLSVVQDGSSSLSNDDLVSSVVSVDDNVSSVVSNVLSVCVSVVDDSNVVRDHDDDDDQWPDDDPQTDNNHGDDD

Sequence (147 aa):
MNRLQAPCTCLRAALTPRAALARPAAASIANPWISRRALHAQASVPHERRVPEPRGDFKDPVSLLAVSKRGLEEFAEKVGSWEDLFTKSGAELREAGMTIKQSKYCLWLLEKYRQGFNPAVVAIPPKPKKKFRGWGPKIQHGVRVKR

Organism: Rhodotorula toruloides (strain NP11) (NCBI:txid1130832)

Radius of gyration: 35.91 Å; chains: 1; bounding box: 110×79×48 Å

InterPro domains:
  IPR019083 Small ribosomal subunit protein mS41, SAM domain [PF09597] (49-116)
  IPR019083 Small ribosomal subunit protein mS41, SAM domain [SM01238] (61-116)
  IPR039603 Small ribosomal subunit protein mS41 [PTHR2823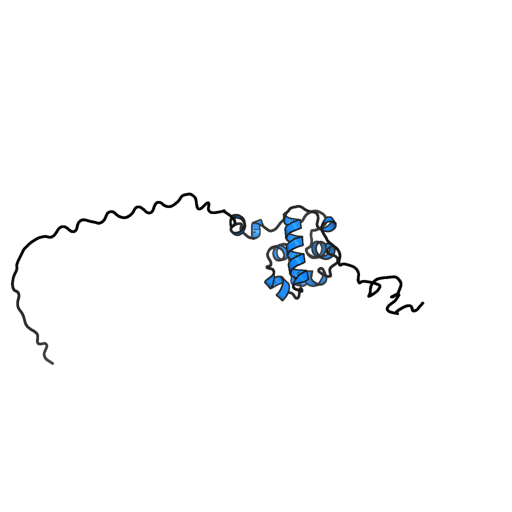5] (37-147)